Protein AF-A0A958RGX0-F1 (afdb_monomer)

Structure (mmCIF, N/CA/C/O backbone):
data_AF-A0A958RGX0-F1
#
_entry.id   AF-A0A958RGX0-F1
#
loop_
_atom_site.group_PDB
_atom_site.id
_atom_site.type_symbol
_atom_site.label_atom_id
_atom_site.label_alt_id
_atom_site.label_comp_id
_atom_site.label_asym_id
_atom_site.label_entity_id
_atom_site.label_seq_id
_atom_site.pdbx_PDB_ins_code
_atom_site.Cartn_x
_atom_site.Cartn_y
_atom_site.Cartn_z
_atom_site.occupancy
_atom_site.B_iso_or_equiv
_atom_site.auth_seq_id
_atom_site.auth_comp_id
_atom_site.auth_asym_id
_atom_site.auth_atom_id
_atom_site.pdbx_PDB_model_num
ATOM 1 N N . MET A 1 1 ? -26.790 5.151 17.968 1.00 35.41 1 MET A N 1
ATOM 2 C CA . MET A 1 1 ? -25.797 4.073 17.771 1.00 35.41 1 MET A CA 1
ATOM 3 C C . MET A 1 1 ? -24.429 4.724 17.740 1.00 35.41 1 MET A C 1
ATOM 5 O O . MET A 1 1 ? -24.136 5.474 16.820 1.00 35.41 1 MET A O 1
ATOM 9 N N . SER A 1 2 ? -23.686 4.569 18.829 1.00 38.38 2 SER A N 1
ATOM 10 C CA . SER A 1 2 ? -22.448 5.287 19.125 1.00 38.38 2 SER A CA 1
ATOM 11 C C . SER A 1 2 ? -21.355 4.895 18.133 1.00 38.38 2 SER A C 1
ATOM 13 O O . SER A 1 2 ? -20.976 3.726 18.080 1.00 38.38 2 SER A O 1
ATOM 15 N N . GLN A 1 3 ? -20.869 5.848 17.334 1.00 41.91 3 GLN A N 1
ATOM 16 C CA . GLN A 1 3 ? -19.702 5.605 16.490 1.00 41.91 3 GLN A CA 1
ATOM 17 C C . GLN A 1 3 ? -18.508 5.277 17.398 1.00 41.91 3 GLN A C 1
ATOM 19 O O . GLN A 1 3 ? -18.271 6.022 18.355 1.00 41.91 3 GLN A O 1
ATOM 24 N N . PRO A 1 4 ? -17.775 4.174 17.165 1.00 44.09 4 PRO A N 1
ATOM 25 C CA . PRO A 1 4 ? -16.629 3.852 17.992 1.00 44.09 4 PRO A CA 1
ATOM 26 C C . PRO A 1 4 ? -15.566 4.925 17.759 1.00 44.09 4 PRO A C 1
ATOM 28 O O . PRO A 1 4 ? -15.084 5.117 16.644 1.00 44.09 4 PRO A O 1
ATOM 31 N N . PHE A 1 5 ? -15.227 5.646 18.822 1.00 43.75 5 PHE A N 1
ATOM 32 C CA . PHE A 1 5 ? -14.158 6.635 18.854 1.00 43.75 5 PHE A CA 1
ATOM 33 C C . PHE A 1 5 ? -12.816 5.884 18.771 1.00 43.75 5 PHE A C 1
ATOM 35 O O . PHE A 1 5 ? -12.141 5.668 19.778 1.00 43.75 5 PHE A O 1
ATOM 42 N N . PHE A 1 6 ? -12.461 5.373 17.588 1.00 49.06 6 PHE A N 1
ATOM 43 C CA . PHE A 1 6 ? -11.185 4.690 17.390 1.00 49.06 6 PHE A CA 1
ATOM 44 C C . PHE A 1 6 ? -10.049 5.698 17.600 1.00 49.06 6 PHE A C 1
ATOM 46 O O . PHE A 1 6 ? -9.990 6.762 16.983 1.00 49.06 6 PHE A O 1
ATOM 53 N N . SER A 1 7 ? -9.190 5.377 18.565 1.00 52.03 7 SER A N 1
ATOM 54 C CA . SER A 1 7 ? -8.189 6.269 19.140 1.00 52.03 7 SER A CA 1
ATOM 55 C C . SER A 1 7 ? -7.145 6.689 18.100 1.00 52.03 7 SER A C 1
ATOM 57 O O . SER A 1 7 ? -6.682 5.865 17.311 1.00 52.03 7 SER A O 1
ATOM 59 N N . GLN A 1 8 ? -6.691 7.950 18.142 1.00 56.50 8 GLN A N 1
ATOM 60 C CA . GLN A 1 8 ? -5.589 8.470 17.308 1.00 56.50 8 GLN A CA 1
ATOM 61 C C . GLN A 1 8 ? -4.387 7.512 17.247 1.00 56.50 8 GLN A C 1
ATOM 63 O O . GLN A 1 8 ? -3.774 7.356 16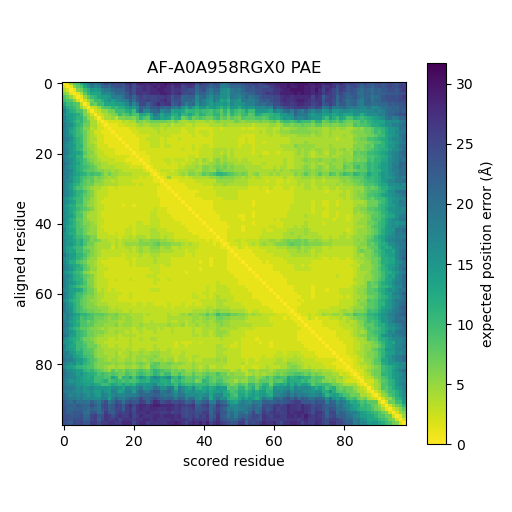.192 1.00 56.50 8 GLN A O 1
ATOM 68 N N . LYS A 1 9 ? -4.091 6.802 18.342 1.00 57.88 9 LYS A N 1
ATOM 69 C CA . LYS A 1 9 ? -2.988 5.831 18.439 1.00 57.88 9 LYS A CA 1
ATOM 70 C C . LYS A 1 9 ? -3.050 4.712 17.395 1.00 57.88 9 LYS A C 1
ATOM 72 O O . LYS A 1 9 ? -2.015 4.278 16.894 1.00 57.88 9 LYS A O 1
ATOM 77 N N . ASP A 1 10 ? -4.244 4.271 17.028 1.00 62.34 10 ASP A N 1
ATOM 78 C CA . ASP A 1 10 ? -4.420 3.163 16.095 1.00 62.34 10 ASP A CA 1
ATOM 79 C C . ASP A 1 10 ? -4.186 3.583 14.641 1.00 62.34 10 ASP A C 1
ATOM 81 O O . ASP A 1 10 ? -3.577 2.833 13.868 1.00 62.34 10 ASP A O 1
ATOM 85 N N . SER A 1 11 ? -4.553 4.825 14.310 1.00 74.56 11 SER A N 1
ATOM 86 C CA . SER A 1 11 ? -4.227 5.455 13.027 1.00 74.56 11 SER A CA 1
ATOM 87 C C . SER A 1 11 ? -2.725 5.727 12.866 1.00 74.56 11 SER A C 1
ATOM 89 O O . SER A 1 11 ? -2.190 5.578 11.767 1.00 74.56 11 SER A O 1
ATOM 91 N N . VAL A 1 12 ? -2.012 6.024 13.961 1.00 81.75 12 VAL A N 1
ATOM 92 C CA . VAL A 1 12 ? -0.548 6.209 13.960 1.00 81.75 12 VAL A CA 1
ATOM 93 C C . VAL A 1 12 ? 0.173 4.911 13.601 1.00 81.75 12 VAL A C 1
ATOM 95 O O . VAL A 1 12 ? 1.099 4.933 12.801 1.00 81.75 12 VAL A O 1
ATOM 98 N N . LEU A 1 13 ? -0.281 3.768 14.122 1.00 84.00 13 LEU A N 1
ATOM 99 C CA . LEU A 1 13 ? 0.285 2.458 13.776 1.00 84.00 13 LEU A CA 1
ATOM 100 C C . LEU A 1 13 ? 0.139 2.122 12.289 1.00 84.00 13 LEU A C 1
ATOM 102 O O . LEU A 1 13 ? 1.046 1.536 11.707 1.00 84.00 13 LEU A O 1
ATOM 106 N N . VAL A 1 14 ? -1.003 2.461 11.684 1.00 87.75 14 VAL A N 1
ATOM 107 C CA . VAL 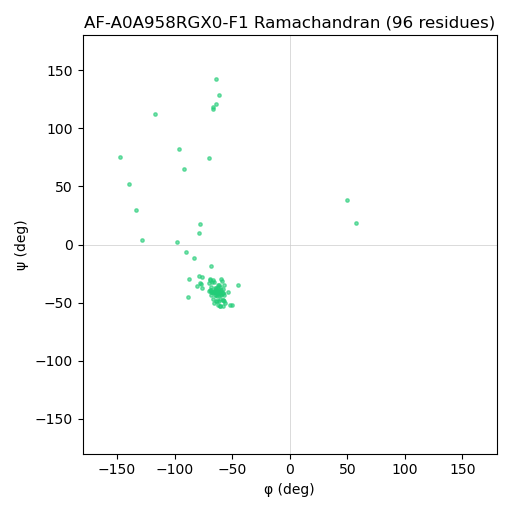A 1 14 ? -1.198 2.287 10.239 1.00 87.75 14 VAL A CA 1
ATOM 108 C C . VAL A 1 14 ? -0.260 3.215 9.478 1.00 87.75 14 VAL A C 1
ATOM 110 O O . VAL A 1 14 ? 0.475 2.736 8.624 1.00 87.75 14 VAL A O 1
ATOM 113 N N . ASN A 1 15 ? -0.227 4.506 9.818 1.00 87.06 15 ASN A N 1
ATOM 114 C CA . ASN A 1 15 ? 0.661 5.466 9.157 1.00 87.06 15 ASN A CA 1
ATOM 115 C C . ASN A 1 15 ? 2.134 5.047 9.265 1.00 87.06 15 ASN A C 1
ATOM 117 O O . ASN A 1 15 ? 2.821 5.042 8.257 1.00 87.06 15 ASN A O 1
ATOM 121 N N . ALA A 1 16 ? 2.585 4.558 10.421 1.00 90.19 16 ALA A N 1
ATOM 122 C CA . ALA A 1 16 ? 3.950 4.064 10.592 1.00 90.19 16 ALA A CA 1
ATOM 123 C C . ALA A 1 16 ? 4.281 2.869 9.676 1.00 90.19 16 ALA A C 1
ATOM 125 O O . ALA A 1 16 ? 5.412 2.736 9.212 1.00 90.19 16 ALA A O 1
ATOM 126 N N . LEU A 1 17 ? 3.309 1.988 9.401 1.00 90.44 17 LEU A N 1
ATOM 127 C CA . LEU A 1 17 ? 3.490 0.902 8.430 1.00 90.44 17 LEU A CA 1
ATOM 128 C C . LEU A 1 17 ? 3.608 1.439 7.000 1.00 90.44 17 LEU A C 1
ATOM 130 O O . LEU A 1 17 ? 4.414 0.913 6.238 1.00 90.44 17 LEU A O 1
ATOM 134 N N . LEU A 1 18 ? 2.826 2.466 6.656 1.00 90.56 18 LEU A N 1
ATOM 135 C CA . LEU A 1 18 ? 2.879 3.126 5.350 1.00 90.56 18 LEU A CA 1
ATOM 136 C C . LEU A 1 18 ? 4.212 3.863 5.160 1.00 90.56 18 LEU A C 1
ATOM 138 O O . LEU A 1 18 ? 4.883 3.651 4.158 1.00 90.56 18 LEU A O 1
ATOM 142 N N . ASP A 1 19 ? 4.640 4.635 6.158 1.00 91.31 19 ASP A N 1
ATOM 143 C CA . ASP A 1 19 ? 5.895 5.393 6.132 1.00 91.31 19 ASP A CA 1
ATOM 144 C C . ASP A 1 19 ? 7.110 4.465 6.017 1.00 91.31 19 ASP A C 1
ATOM 146 O O . ASP A 1 19 ? 8.072 4.770 5.317 1.00 91.31 19 ASP A O 1
ATOM 150 N N . LYS A 1 20 ? 7.058 3.292 6.664 1.00 91.88 20 LYS A N 1
ATOM 151 C CA . LYS A 1 20 ? 8.100 2.267 6.528 1.00 91.88 20 LYS A CA 1
ATOM 152 C C . LYS A 1 20 ? 8.105 1.611 5.144 1.00 91.88 20 LYS A C 1
ATOM 154 O O . LYS A 1 20 ? 9.164 1.194 4.681 1.00 91.88 20 LYS A O 1
ATOM 159 N N . ALA A 1 21 ? 6.943 1.471 4.513 1.00 92.56 21 ALA A N 1
ATOM 160 C CA . ALA A 1 21 ? 6.801 0.837 3.206 1.00 92.56 21 ALA A CA 1
ATOM 161 C C . ALA A 1 21 ? 7.215 1.760 2.051 1.00 92.56 21 ALA A C 1
ATOM 163 O O . ALA A 1 21 ? 7.793 1.275 1.085 1.00 92.56 21 ALA A O 1
ATOM 164 N N . TYR A 1 22 ? 7.002 3.069 2.189 1.00 89.50 22 TYR A N 1
ATOM 165 C CA . TYR A 1 22 ? 7.313 4.079 1.176 1.00 89.50 22 TYR A CA 1
ATOM 166 C C . TYR A 1 22 ? 8.747 4.007 0.602 1.00 89.50 22 TYR A C 1
ATOM 168 O O . TYR A 1 22 ? 8.903 3.886 -0.610 1.00 89.50 22 TYR A O 1
ATOM 176 N N . PRO A 1 23 ? 9.831 3.983 1.407 1.00 91.94 23 PRO A N 1
ATOM 177 C CA . PRO A 1 23 ? 11.187 3.855 0.858 1.00 91.94 23 PRO A CA 1
ATOM 178 C C . PRO A 1 23 ? 11.468 2.477 0.236 1.00 91.94 23 PRO A C 1
ATOM 180 O O . PRO A 1 23 ? 12.418 2.320 -0.531 1.00 91.94 23 PRO A O 1
ATOM 183 N N . LEU A 1 24 ? 10.667 1.463 0.576 1.00 91.06 24 LEU A N 1
ATOM 184 C CA . LEU A 1 24 ? 10.802 0.117 0.030 1.00 91.06 24 LEU A CA 1
ATOM 185 C C . LEU A 1 24 ? 10.111 -0.025 -1.327 1.00 91.06 24 LEU A C 1
ATOM 187 O O . LEU A 1 24 ? 10.369 -1.015 -1.994 1.00 91.06 24 LEU A O 1
ATOM 191 N N . GLU A 1 25 ? 9.286 0.926 -1.773 1.00 90.00 25 GLU A N 1
ATOM 192 C CA . GLU A 1 25 ? 8.621 0.850 -3.084 1.00 90.00 25 GLU A CA 1
ATOM 193 C C . GLU A 1 25 ? 9.632 0.715 -4.226 1.00 90.00 25 GLU A C 1
ATOM 195 O O . GLU A 1 25 ? 9.484 -0.142 -5.094 1.00 90.00 25 GLU A O 1
ATOM 200 N N . THR A 1 26 ? 10.711 1.496 -4.163 1.00 85.62 26 THR A N 1
ATOM 201 C CA . THR A 1 26 ? 11.784 1.504 -5.166 1.00 85.62 26 THR A CA 1
ATOM 202 C C . THR A 1 26 ? 12.867 0.463 -4.896 1.00 85.62 26 THR A C 1
ATOM 204 O O . THR A 1 26 ? 13.486 -0.034 -5.832 1.00 85.62 26 THR A O 1
ATOM 207 N N . SER A 1 27 ? 13.107 0.123 -3.625 1.00 91.94 27 SER A N 1
ATOM 208 C CA . SER A 1 27 ? 14.178 -0.807 -3.238 1.00 91.94 27 SER A CA 1
ATOM 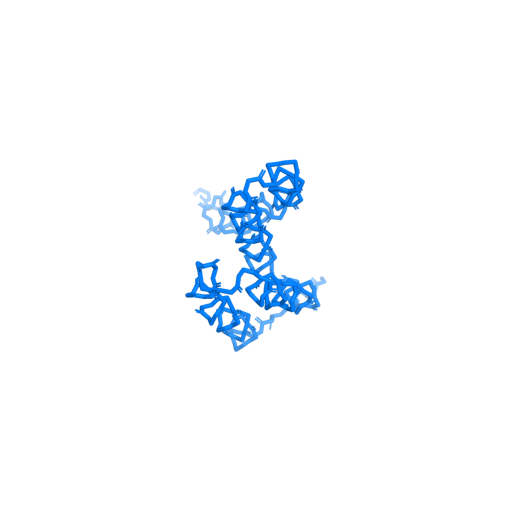209 C C . SER A 1 27 ? 13.725 -2.269 -3.248 1.00 91.94 27 SER A C 1
ATOM 211 O O . SER A 1 27 ? 14.444 -3.137 -3.725 1.00 91.94 27 SER A O 1
ATOM 213 N N . ASN A 1 28 ? 12.542 -2.548 -2.695 1.00 92.88 28 ASN A N 1
ATOM 214 C CA . ASN A 1 28 ? 11.962 -3.880 -2.511 1.00 92.88 28 ASN A CA 1
ATOM 215 C C . ASN A 1 28 ? 10.425 -3.826 -2.630 1.00 92.88 28 ASN A C 1
ATOM 217 O O . ASN A 1 28 ? 9.709 -3.941 -1.624 1.00 92.88 28 ASN A O 1
ATOM 221 N N . PRO A 1 29 ? 9.889 -3.705 -3.857 1.00 90.00 29 PRO A N 1
ATOM 222 C CA . PRO A 1 29 ? 8.456 -3.513 -4.090 1.00 90.00 29 PRO A CA 1
ATOM 223 C C . PRO A 1 29 ? 7.594 -4.652 -3.524 1.00 90.00 29 PRO A C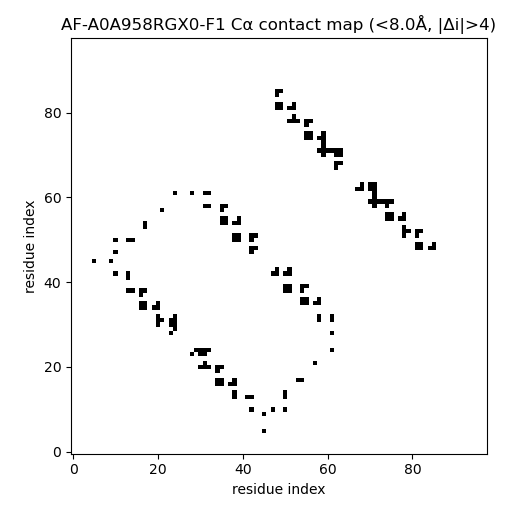 1
ATOM 225 O O . PRO A 1 29 ? 6.483 -4.427 -3.046 1.00 90.00 29 PRO A O 1
ATOM 228 N N . GLN A 1 30 ? 8.114 -5.884 -3.492 1.00 91.94 30 GLN A N 1
ATOM 229 C CA . GLN A 1 30 ? 7.420 -7.027 -2.886 1.00 91.94 30 GLN A CA 1
ATOM 230 C C . GLN A 1 30 ? 7.210 -6.851 -1.374 1.00 91.94 30 GLN A C 1
ATOM 232 O O . GLN A 1 30 ? 6.153 -7.202 -0.842 1.00 91.94 30 GLN A O 1
ATOM 237 N N . GLU A 1 31 ? 8.200 -6.299 -0.671 1.00 92.69 31 GLU A N 1
ATOM 238 C CA . GLU A 1 31 ? 8.097 -6.067 0.767 1.00 92.69 31 GLU A CA 1
ATOM 239 C C . GLU A 1 31 ? 7.209 -4.858 1.075 1.00 92.69 31 GLU A C 1
ATOM 241 O O . GLU A 1 31 ? 6.384 -4.934 1.993 1.00 92.69 31 GLU A O 1
ATOM 246 N N . ALA A 1 32 ? 7.284 -3.803 0.254 1.00 93.38 32 ALA A N 1
ATOM 247 C CA . ALA A 1 32 ? 6.366 -2.667 0.315 1.00 93.38 32 ALA A CA 1
ATOM 248 C C . ALA A 1 32 ? 4.902 -3.124 0.187 1.00 93.38 32 ALA A C 1
ATOM 250 O O . ALA A 1 32 ? 4.088 -2.845 1.068 1.00 93.38 32 ALA A O 1
ATOM 251 N N . LEU A 1 33 ? 4.580 -3.943 -0.824 1.00 93.00 33 LEU A N 1
ATOM 252 C CA . LEU A 1 33 ? 3.243 -4.527 -0.999 1.00 93.00 33 LEU A CA 1
ATOM 253 C C . LEU A 1 33 ? 2.795 -5.348 0.218 1.00 93.00 33 LEU A C 1
ATOM 255 O O . LEU A 1 33 ? 1.630 -5.292 0.623 1.00 93.00 33 LEU A O 1
ATOM 259 N N . ARG A 1 34 ? 3.712 -6.092 0.847 1.00 94.19 34 ARG A N 1
ATOM 260 C CA . ARG A 1 34 ? 3.403 -6.876 2.051 1.00 94.19 34 ARG A CA 1
ATOM 261 C C . ARG A 1 34 ? 3.046 -5.979 3.238 1.00 94.19 34 ARG A C 1
ATOM 263 O O . ARG A 1 34 ? 2.112 -6.288 3.983 1.00 94.19 34 ARG A O 1
ATOM 270 N N . LEU A 1 35 ? 3.768 -4.873 3.411 1.00 93.94 35 LEU A N 1
ATOM 271 C CA . LEU A 1 35 ? 3.490 -3.876 4.443 1.00 93.94 35 LEU A CA 1
ATOM 272 C C . LEU A 1 35 ? 2.180 -3.130 4.169 1.00 93.94 35 LEU A C 1
ATOM 274 O O . LEU A 1 35 ? 1.367 -3.009 5.087 1.00 93.94 35 LEU A O 1
ATOM 278 N N . TYR A 1 36 ? 1.919 -2.726 2.923 1.00 94.00 36 TYR A N 1
ATOM 279 C CA . TYR A 1 36 ? 0.657 -2.095 2.529 1.00 94.00 36 TYR A CA 1
ATOM 280 C C . TYR A 1 36 ? -0.544 -3.004 2.746 1.00 94.00 36 TYR A C 1
ATOM 282 O O . TYR A 1 36 ? -1.553 -2.570 3.300 1.00 94.00 36 TYR A O 1
ATOM 290 N N . LYS A 1 37 ? -0.430 -4.296 2.428 1.00 93.06 37 LYS A N 1
ATOM 291 C CA . LYS A 1 37 ? -1.480 -5.272 2.740 1.00 93.06 37 LYS A CA 1
ATOM 292 C C . LYS A 1 37 ? -1.752 -5.359 4.246 1.00 93.06 37 LYS A C 1
ATOM 294 O O . LYS A 1 37 ? -2.908 -5.369 4.666 1.00 93.06 37 LYS A O 1
ATOM 299 N N . LYS A 1 38 ? -0.702 -5.368 5.072 1.00 92.88 38 LYS A N 1
ATOM 300 C CA . LYS A 1 38 ? -0.836 -5.389 6.538 1.00 92.88 38 LYS A CA 1
ATOM 301 C C . LYS A 1 38 ? -1.484 -4.106 7.071 1.00 92.88 38 LYS A C 1
ATOM 303 O O . LYS A 1 38 ? -2.330 -4.171 7.964 1.00 92.88 38 LYS A O 1
ATOM 308 N N . ALA A 1 39 ? -1.113 -2.953 6.514 1.00 91.81 39 ALA A N 1
ATOM 309 C CA . ALA A 1 39 ? -1.719 -1.663 6.828 1.00 91.81 39 ALA A CA 1
ATOM 310 C C . ALA A 1 39 ? -3.207 -1.634 6.436 1.00 91.81 39 ALA A C 1
ATOM 312 O O . ALA A 1 39 ? -4.037 -1.209 7.241 1.00 91.81 39 ALA A O 1
ATOM 313 N N . TYR A 1 40 ? -3.563 -2.181 5.270 1.00 91.81 40 TYR A N 1
ATOM 314 C CA . TYR A 1 40 ? -4.943 -2.328 4.803 1.00 91.81 40 TYR A CA 1
ATOM 315 C C . TYR A 1 40 ? -5.783 -3.198 5.748 1.00 91.81 40 TYR A C 1
ATOM 317 O O . TYR A 1 40 ? -6.823 -2.752 6.223 1.00 91.81 40 TYR A O 1
ATOM 325 N N . GLU A 1 41 ? -5.328 -4.408 6.087 1.00 91.19 41 GLU A N 1
ATOM 326 C CA . GLU A 1 41 ? -6.061 -5.320 6.981 1.00 91.19 41 GLU A CA 1
ATOM 327 C C . GLU A 1 41 ? -6.301 -4.705 8.364 1.00 91.19 41 GLU A C 1
ATOM 329 O O . GLU A 1 41 ? -7.380 -4.849 8.946 1.00 91.19 41 GLU A O 1
ATOM 334 N N . LYS A 1 42 ? -5.302 -3.986 8.886 1.00 90.00 42 LYS A N 1
ATOM 335 C CA . LYS A 1 42 ? -5.421 -3.274 10.159 1.00 90.00 42 LYS A CA 1
ATOM 336 C C . LYS A 1 42 ? -6.402 -2.107 10.044 1.00 90.00 42 LYS A C 1
ATOM 338 O O . LYS A 1 42 ? -7.236 -1.935 10.927 1.00 90.00 42 LYS A O 1
ATOM 343 N N . SER A 1 43 ? -6.359 -1.372 8.935 1.00 88.38 43 SER A N 1
ATOM 344 C CA . SER A 1 43 ? -7.275 -0.260 8.671 1.00 88.38 43 SER A CA 1
ATOM 345 C C . SER A 1 43 ? -8.727 -0.723 8.530 1.00 88.38 43 SER A C 1
ATOM 347 O O . SER A 1 43 ? -9.609 -0.082 9.086 1.00 88.38 43 SER A O 1
ATOM 349 N N . ILE A 1 44 ? -8.981 -1.869 7.883 1.00 87.12 44 ILE A N 1
ATOM 350 C CA . ILE A 1 44 ? -10.318 -2.483 7.785 1.00 87.12 44 ILE A CA 1
ATOM 351 C C . ILE A 1 44 ? -10.855 -2.849 9.169 1.00 87.12 44 ILE A C 1
ATOM 353 O O . ILE A 1 44 ? -11.976 -2.481 9.512 1.00 87.12 44 ILE A O 1
ATOM 357 N N . LYS A 1 45 ? -10.045 -3.523 9.997 1.00 86.94 45 LYS A N 1
ATOM 358 C CA . LYS A 1 45 ? -10.437 -3.888 11.371 1.00 86.94 45 LYS A CA 1
ATOM 359 C C . LYS A 1 45 ? -10.777 -2.671 12.232 1.00 86.94 45 LYS A C 1
ATOM 361 O O . LYS A 1 45 ? -11.577 -2.779 13.152 1.00 86.94 45 LYS A O 1
ATOM 366 N N . MET A 1 46 ? -10.153 -1.536 11.934 1.00 81.88 46 MET A N 1
ATOM 367 C CA . MET A 1 46 ? -10.284 -0.284 12.678 1.00 81.88 46 MET A CA 1
ATOM 368 C C . MET A 1 46 ? -11.274 0.695 12.041 1.00 81.88 46 MET A C 1
ATOM 370 O O . MET A 1 46 ? -11.410 1.806 12.541 1.00 81.88 46 MET A O 1
ATOM 374 N N . GLN A 1 47 ? -11.930 0.317 10.933 1.00 80.94 47 GLN A N 1
ATOM 375 C CA . GLN A 1 47 ? -12.805 1.201 10.148 1.00 80.94 47 GLN A CA 1
ATOM 376 C C . GLN A 1 47 ? -12.129 2.547 9.809 1.00 80.94 47 GLN A C 1
ATOM 378 O O . GLN A 1 47 ? -12.729 3.623 9.859 1.00 80.94 47 GLN A O 1
ATOM 383 N N . PHE A 1 48 ? -10.829 2.485 9.505 1.00 83.69 48 PHE A N 1
ATOM 384 C CA . PHE A 1 48 ? -10.001 3.641 9.193 1.00 83.69 48 PHE A CA 1
ATOM 385 C C . PHE A 1 48 ? -9.899 3.838 7.679 1.00 83.69 48 PHE A C 1
ATOM 387 O O . PHE A 1 48 ? -8.917 3.445 7.048 1.00 83.69 48 PHE A O 1
ATOM 394 N N . ASP A 1 49 ? -10.913 4.480 7.103 1.00 82.19 49 ASP A N 1
ATOM 395 C CA . ASP A 1 49 ? -11.050 4.682 5.653 1.00 82.19 49 ASP A CA 1
ATOM 396 C C . ASP A 1 49 ? -9.811 5.323 5.022 1.00 82.19 49 ASP A C 1
ATOM 398 O O . ASP A 1 49 ? -9.345 4.883 3.977 1.00 82.19 49 ASP A O 1
ATOM 402 N N . ILE A 1 50 ? -9.203 6.310 5.688 1.00 83.06 50 ILE A N 1
ATOM 403 C CA . ILE A 1 50 ? -7.999 6.984 5.176 1.00 83.06 50 ILE A CA 1
ATOM 404 C C . ILE A 1 50 ? -6.832 5.994 5.044 1.00 83.06 50 ILE A C 1
ATOM 406 O O . ILE A 1 50 ? -6.103 6.028 4.054 1.00 83.06 50 ILE A O 1
ATOM 410 N N . GLY A 1 51 ? -6.653 5.100 6.018 1.00 87.56 51 GLY A N 1
ATOM 411 C CA . GLY A 1 51 ? -5.615 4.069 5.972 1.00 87.56 51 GLY A CA 1
ATOM 412 C C . GLY A 1 51 ? -5.881 3.023 4.896 1.00 87.56 51 GLY A C 1
ATOM 413 O O . GLY A 1 51 ? -4.944 2.592 4.224 1.00 87.56 51 GLY A O 1
ATOM 414 N N . ILE A 1 52 ? -7.153 2.672 4.683 1.00 89.00 52 ILE A N 1
ATOM 415 C CA . ILE A 1 52 ? -7.584 1.784 3.598 1.00 89.00 52 ILE A CA 1
ATOM 416 C C . ILE A 1 52 ? -7.215 2.394 2.243 1.00 89.00 52 ILE A C 1
ATOM 418 O O . ILE A 1 52 ? -6.530 1.746 1.450 1.00 89.00 52 ILE A O 1
ATOM 422 N N . VAL A 1 53 ? -7.617 3.647 2.007 1.00 89.06 53 VAL A N 1
ATOM 423 C CA . VAL A 1 53 ? -7.356 4.376 0.758 1.00 89.06 53 VAL A CA 1
ATOM 424 C C . VAL A 1 53 ? -5.864 4.455 0.489 1.00 89.06 53 VAL A C 1
ATOM 426 O O . VAL A 1 53 ? -5.426 4.027 -0.574 1.00 89.06 53 VAL A O 1
ATOM 429 N N . LYS A 1 54 ? -5.075 4.932 1.459 1.00 89.94 54 LYS A N 1
ATOM 430 C CA . LYS A 1 54 ? -3.621 5.056 1.302 1.00 89.94 54 LYS A CA 1
ATOM 431 C C . LYS A 1 54 ? -2.964 3.714 0.987 1.00 89.94 54 LYS A C 1
ATOM 433 O O . LYS A 1 54 ? -2.192 3.625 0.043 1.00 89.94 54 LYS A O 1
ATOM 438 N N . SER A 1 55 ? -3.302 2.658 1.728 1.00 92.56 55 SER A N 1
ATOM 439 C CA . SER A 1 55 ? -2.717 1.325 1.516 1.00 92.56 55 SER A CA 1
ATOM 440 C C . SER A 1 55 ? -2.990 0.791 0.105 1.00 92.56 55 SER A C 1
ATOM 442 O O . SER A 1 55 ? -2.097 0.242 -0.539 1.00 92.56 55 SER A O 1
ATOM 444 N N . LEU A 1 56 ? -4.223 0.957 -0.387 1.00 92.94 56 LEU A N 1
ATOM 445 C CA . LEU A 1 56 ? -4.608 0.545 -1.738 1.00 92.94 56 LEU A CA 1
ATOM 446 C C . LEU A 1 56 ? -3.953 1.425 -2.807 1.00 92.94 56 LEU A C 1
ATOM 448 O O . LEU A 1 56 ? -3.495 0.907 -3.820 1.00 92.94 56 LEU A O 1
ATOM 452 N N . GLN A 1 57 ? -3.875 2.734 -2.570 1.00 92.06 57 GLN A N 1
ATOM 453 C CA . GLN A 1 57 ? -3.263 3.685 -3.491 1.00 92.06 57 GLN A CA 1
ATOM 454 C C . GLN A 1 57 ? -1.767 3.409 -3.657 1.00 92.06 57 GLN A C 1
ATOM 456 O O . GLN A 1 57 ? -1.313 3.256 -4.784 1.00 92.06 57 GLN A O 1
ATOM 461 N N . TYR A 1 58 ? -1.024 3.244 -2.560 1.00 92.56 58 TYR A N 1
ATOM 462 C CA . TYR A 1 58 ? 0.396 2.901 -2.625 1.00 92.56 58 TYR A CA 1
ATOM 463 C C . TYR A 1 58 ? 0.641 1.522 -3.244 1.00 92.56 58 TYR A C 1
ATOM 465 O O . TYR A 1 58 ? 1.543 1.361 -4.057 1.00 92.56 58 TYR A O 1
ATOM 473 N N . SER A 1 59 ? -0.221 0.534 -2.970 1.00 93.75 59 SER A N 1
ATOM 474 C CA . SER A 1 59 ? -0.147 -0.754 -3.679 1.00 93.75 59 SER A CA 1
ATOM 475 C C . SER A 1 59 ? -0.317 -0.574 -5.193 1.00 93.75 59 SER A C 1
ATOM 477 O O . SER A 1 59 ? 0.402 -1.193 -5.974 1.00 93.75 59 SER A O 1
ATOM 479 N N . GLY A 1 60 ? -1.239 0.297 -5.613 1.00 93.19 60 GLY A N 1
ATOM 480 C CA . GLY A 1 60 ? -1.426 0.658 -7.015 1.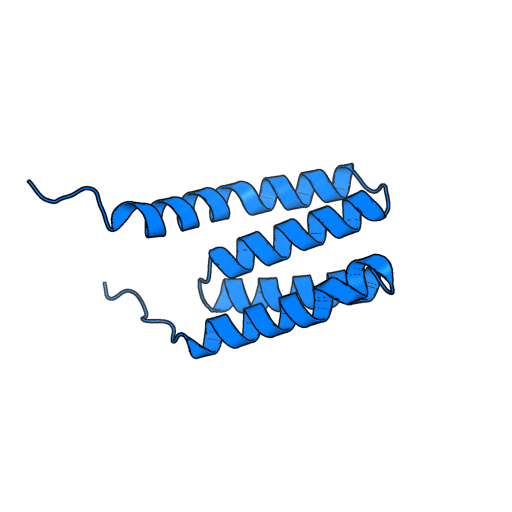00 93.19 60 GLY A CA 1
ATOM 481 C C . GLY A 1 60 ? -0.201 1.341 -7.629 1.00 93.19 60 GLY A C 1
ATOM 482 O O . GLY A 1 60 ? 0.163 1.007 -8.754 1.00 93.19 60 GLY A O 1
ATOM 483 N N . ILE A 1 61 ? 0.464 2.228 -6.883 1.00 91.69 61 ILE A N 1
ATOM 484 C CA . ILE A 1 61 ? 1.703 2.896 -7.310 1.00 91.69 61 ILE A CA 1
ATOM 485 C C . ILE A 1 61 ? 2.802 1.859 -7.530 1.00 91.69 61 ILE A C 1
ATOM 487 O O . ILE A 1 61 ? 3.327 1.769 -8.63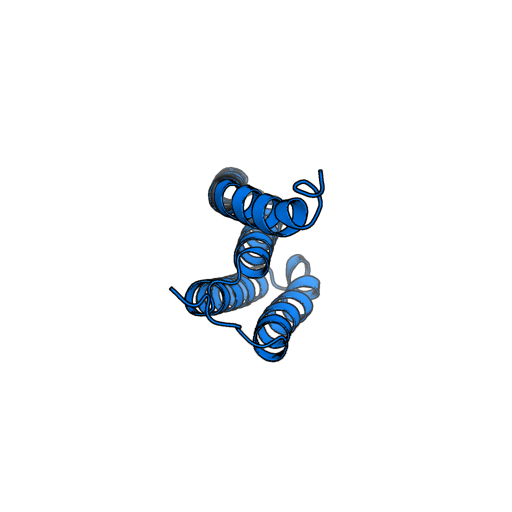3 1.00 91.69 61 ILE A O 1
ATOM 491 N N . VAL A 1 62 ? 3.053 0.983 -6.554 1.00 93.44 62 VAL A N 1
ATOM 492 C CA . VAL A 1 62 ? 4.066 -0.076 -6.687 1.00 93.44 62 VAL A CA 1
ATOM 493 C C . VAL A 1 62 ? 3.782 -0.988 -7.882 1.00 93.44 62 VAL A C 1
ATOM 495 O O . VAL A 1 62 ? 4.690 -1.355 -8.623 1.00 93.44 62 VAL A O 1
ATOM 498 N N . HIS A 1 63 ? 2.521 -1.360 -8.115 1.00 92.88 63 HIS A N 1
ATOM 499 C CA . HIS A 1 63 ? 2.170 -2.139 -9.301 1.00 92.88 63 HIS A CA 1
ATOM 500 C C . HIS A 1 63 ? 2.394 -1.362 -10.602 1.00 92.88 63 HIS A C 1
ATOM 502 O O . HIS A 1 63 ? 2.849 -1.958 -11.575 1.00 92.88 63 HIS A O 1
ATOM 508 N N . SER A 1 64 ? 2.118 -0.058 -10.618 1.00 92.31 64 SER A N 1
ATOM 509 C CA . SER A 1 64 ? 2.400 0.816 -11.758 1.00 92.31 64 SER A CA 1
ATOM 510 C C . SER A 1 64 ? 3.902 0.908 -12.042 1.00 92.31 64 SER A C 1
ATOM 512 O O . SER A 1 64 ? 4.302 0.815 -13.200 1.00 92.31 64 SER A O 1
ATOM 514 N N . ASP A 1 65 ? 4.727 1.015 -11.000 1.00 90.31 65 ASP A N 1
ATOM 515 C CA . ASP A 1 65 ? 6.192 1.058 -11.107 1.00 90.31 65 ASP A CA 1
ATOM 516 C C . ASP A 1 65 ? 6.763 -0.269 -11.622 1.00 90.31 65 ASP A C 1
ATOM 518 O O . ASP A 1 65 ? 7.730 -0.296 -12.379 1.00 90.31 65 ASP A O 1
ATOM 522 N N . LEU A 1 66 ? 6.108 -1.384 -11.288 1.00 91.06 66 LEU A N 1
ATOM 523 C CA . LEU A 1 66 ? 6.400 -2.710 -11.833 1.00 91.06 66 LEU A CA 1
ATOM 524 C C . LEU A 1 66 ? 5.830 -2.941 -13.249 1.00 91.06 66 LEU A C 1
ATOM 526 O O . LEU A 1 66 ? 5.808 -4.084 -13.703 1.00 91.06 66 LEU A O 1
ATOM 530 N N . ALA A 1 67 ? 5.324 -1.901 -13.922 1.00 92.62 67 ALA A N 1
ATOM 531 C CA . ALA A 1 67 ? 4.635 -1.971 -15.217 1.00 92.62 67 ALA A CA 1
ATOM 532 C C . ALA A 1 67 ? 3.391 -2.892 -15.244 1.00 92.62 67 ALA A C 1
ATOM 534 O O . ALA A 1 67 ? 2.890 -3.261 -16.305 1.00 92.62 67 ALA A O 1
ATOM 535 N N . ASN A 1 68 ? 2.839 -3.228 -14.074 1.00 93.06 68 ASN A N 1
ATOM 536 C CA . ASN A 1 68 ? 1.626 -4.029 -13.909 1.00 93.06 68 ASN A CA 1
ATOM 537 C C . ASN A 1 68 ? 0.389 -3.124 -13.831 1.00 93.06 68 ASN A C 1
ATOM 539 O O . ASN A 1 68 ? -0.286 -3.040 -12.798 1.00 93.06 68 ASN A O 1
ATOM 543 N N . TYR A 1 69 ? 0.094 -2.431 -14.929 1.00 90.25 69 TYR A N 1
ATOM 544 C CA . TYR A 1 69 ? -0.964 -1.419 -14.975 1.00 90.25 69 TYR A CA 1
ATOM 545 C C . TYR A 1 69 ? -2.364 -1.982 -14.696 1.00 90.25 69 TYR A C 1
ATOM 547 O O . TYR A 1 69 ? -3.152 -1.324 -14.019 1.00 90.25 69 TYR A O 1
ATOM 555 N N . ASP A 1 70 ? -2.665 -3.212 -15.125 1.00 92.88 70 ASP A N 1
ATOM 556 C CA . ASP A 1 70 ? -3.951 -3.865 -14.836 1.00 92.88 70 ASP A CA 1
ATOM 557 C C . ASP A 1 70 ? -4.181 -4.029 -13.329 1.00 92.88 70 ASP A C 1
ATOM 559 O O . ASP A 1 70 ? -5.234 -3.662 -12.795 1.00 92.88 70 ASP A O 1
ATOM 563 N N . SER A 1 71 ? -3.156 -4.513 -12.623 1.00 90.81 71 SER A N 1
ATOM 564 C CA . SER A 1 71 ? -3.171 -4.637 -11.166 1.00 90.81 71 SER A CA 1
ATOM 565 C C . SER A 1 71 ? -3.280 -3.265 -10.507 1.00 90.81 71 SER A C 1
ATOM 567 O O . SER A 1 71 ? -4.098 -3.084 -9.606 1.00 90.81 71 SER A O 1
ATOM 569 N N . ALA A 1 72 ? -2.524 -2.272 -10.981 1.00 91.94 72 ALA A N 1
ATOM 570 C CA . ALA A 1 72 ? -2.589 -0.911 -10.454 1.00 91.94 72 ALA A CA 1
ATOM 571 C C . ALA A 1 72 ? -4.009 -0.327 -10.547 1.00 91.94 72 ALA A C 1
ATOM 573 O O . ALA A 1 72 ? -4.565 0.138 -9.549 1.00 91.94 72 ALA A O 1
ATOM 574 N N . ILE A 1 73 ? -4.641 -0.435 -11.720 1.00 91.81 73 ILE A N 1
ATOM 575 C CA . ILE A 1 73 ? -6.018 0.012 -11.960 1.00 91.81 73 ILE A CA 1
ATOM 576 C C . ILE A 1 73 ? -6.999 -0.726 -11.047 1.00 91.81 73 ILE A C 1
ATOM 578 O O . ILE A 1 73 ? -7.909 -0.100 -10.500 1.00 91.81 73 ILE A O 1
ATOM 582 N N . TYR A 1 74 ? -6.822 -2.034 -10.849 1.00 92.88 74 TYR A N 1
ATOM 583 C CA . TYR A 1 74 ? -7.646 -2.809 -9.924 1.00 92.88 74 TYR A CA 1
ATOM 584 C C . TYR A 1 74 ? -7.574 -2.248 -8.494 1.00 92.88 74 TYR A C 1
ATOM 586 O O . TYR A 1 74 ? -8.614 -2.009 -7.871 1.00 92.88 74 TYR A O 1
ATOM 594 N N . TYR A 1 75 ? -6.370 -1.966 -7.987 1.00 91.94 75 TYR A N 1
ATOM 595 C CA . TYR A 1 75 ? -6.190 -1.398 -6.648 1.00 91.94 75 TYR A CA 1
ATOM 596 C C . TYR A 1 75 ? -6.744 0.026 -6.529 1.00 91.94 75 TYR A C 1
ATOM 598 O O . TYR A 1 75 ? -7.425 0.328 -5.547 1.00 91.94 75 TYR A O 1
ATOM 606 N N . TYR A 1 76 ? -6.550 0.879 -7.538 1.00 88.56 76 TYR A N 1
ATOM 607 C CA . TYR A 1 76 ? -7.118 2.230 -7.545 1.00 88.56 76 TYR A CA 1
ATOM 608 C C . TYR A 1 76 ? -8.647 2.225 -7.572 1.00 88.56 76 TYR A C 1
ATOM 610 O O . TYR A 1 76 ? -9.281 2.939 -6.793 1.00 88.56 76 TYR A O 1
ATOM 618 N N . LYS A 1 77 ? -9.260 1.370 -8.399 1.00 90.25 77 LYS A N 1
ATOM 619 C CA . LYS A 1 77 ? -10.722 1.200 -8.427 1.00 90.25 77 LYS A CA 1
ATOM 620 C C . LYS A 1 77 ? -11.257 0.722 -7.082 1.00 90.25 77 LYS A C 1
ATOM 622 O O . LYS A 1 77 ? -12.312 1.174 -6.647 1.00 90.25 77 LYS A O 1
ATOM 627 N N . LYS A 1 78 ? -10.510 -0.146 -6.397 1.00 89.38 78 LYS A N 1
ATOM 628 C CA . LYS A 1 78 ? -10.858 -0.614 -5.054 1.00 89.38 78 LYS A CA 1
ATOM 629 C C . LYS A 1 78 ? -10.732 0.482 -3.991 1.00 89.38 78 LYS A C 1
ATOM 631 O O . LYS A 1 78 ? -11.482 0.454 -3.023 1.00 89.3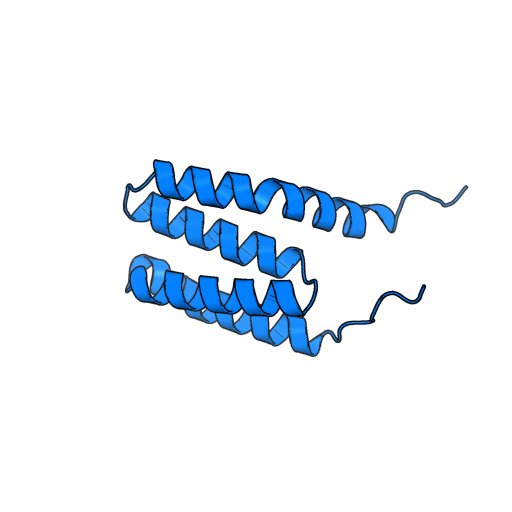8 78 LYS A O 1
ATOM 636 N N . ALA A 1 79 ? -9.818 1.440 -4.160 1.00 87.31 79 ALA A N 1
ATOM 637 C CA . ALA A 1 79 ? -9.632 2.568 -3.241 1.00 87.31 79 ALA A CA 1
ATOM 638 C C . ALA A 1 79 ? -10.714 3.654 -3.382 1.00 87.31 79 ALA A C 1
ATOM 640 O O . ALA A 1 79 ? -11.018 4.348 -2.413 1.00 87.31 79 ALA A O 1
ATOM 641 N N . LEU A 1 80 ? -11.299 3.788 -4.576 1.00 84.38 80 LEU A N 1
ATOM 642 C CA . LEU A 1 80 ? -12.276 4.821 -4.926 1.00 84.38 80 LEU A CA 1
ATOM 643 C C . LEU A 1 80 ? -13.468 4.946 -3.949 1.00 84.38 80 LEU A C 1
ATOM 645 O O . LEU A 1 80 ? -13.695 6.056 -3.465 1.00 84.38 80 LEU A O 1
ATOM 649 N N . PRO A 1 81 ? -14.210 3.870 -3.600 1.00 84.81 81 PRO A N 1
ATOM 650 C CA . PRO A 1 81 ? -15.362 3.985 -2.699 1.00 84.81 81 PRO A CA 1
ATOM 651 C C . PRO A 1 81 ? -14.966 4.487 -1.304 1.00 84.81 81 PRO A C 1
ATOM 653 O O . PRO A 1 81 ? -15.618 5.373 -0.759 1.00 84.81 81 PRO A O 1
ATOM 656 N N . TYR A 1 82 ? -13.841 4.007 -0.769 1.00 82.06 82 TYR A N 1
ATOM 657 C CA . TYR A 1 82 ? -13.330 4.443 0.533 1.00 82.06 82 TYR A CA 1
ATOM 658 C C . TYR A 1 82 ? -12.828 5.891 0.510 1.00 82.06 82 TYR A C 1
ATOM 660 O O . TYR A 1 82 ? -12.882 6.585 1.522 1.00 82.06 82 TYR A O 1
ATOM 668 N N . SER A 1 83 ? -12.337 6.368 -0.639 1.00 76.56 83 SER A N 1
ATOM 669 C CA . SER A 1 83 ? -11.915 7.762 -0.803 1.00 76.56 83 SER A CA 1
ATOM 670 C C . SER A 1 83 ? -13.111 8.704 -0.741 1.00 76.56 83 SER A C 1
ATOM 672 O O . SER A 1 83 ? -13.034 9.735 -0.073 1.00 76.56 83 SER A O 1
ATOM 674 N N . ILE A 1 84 ? -14.227 8.319 -1.365 1.00 73.38 84 ILE A N 1
ATOM 675 C CA . ILE A 1 84 ? -15.485 9.066 -1.305 1.00 73.38 84 ILE A CA 1
ATOM 676 C C . ILE A 1 84 ? -15.996 9.108 0.136 1.00 73.38 84 ILE A C 1
ATOM 678 O O . ILE A 1 84 ? -16.272 10.196 0.631 1.00 73.38 84 ILE A O 1
ATOM 682 N N . GLU A 1 85 ? -16.045 7.973 0.840 1.00 68.06 85 GLU A N 1
ATOM 683 C CA . GLU A 1 85 ? -16.476 7.922 2.246 1.00 68.06 85 GLU A CA 1
ATOM 684 C C . GLU A 1 85 ? -15.575 8.754 3.172 1.00 68.06 85 GLU A C 1
ATOM 686 O O . GLU A 1 85 ? -16.073 9.531 3.991 1.00 68.06 85 GLU A O 1
ATOM 691 N N . ALA A 1 86 ? -14.252 8.671 3.002 1.00 63.06 86 ALA A N 1
ATOM 692 C CA . ALA A 1 86 ? -13.295 9.458 3.775 1.00 63.06 86 ALA A CA 1
ATOM 693 C C . ALA A 1 86 ? -13.440 10.970 3.527 1.00 63.06 86 ALA A C 1
ATOM 695 O O . ALA A 1 86 ? -13.369 11.758 4.475 1.00 63.06 86 ALA A O 1
ATOM 696 N N . ASN A 1 87 ? -13.658 11.386 2.272 1.00 61.94 87 ASN A N 1
ATOM 697 C CA . ASN A 1 87 ? -13.908 12.789 1.930 1.00 61.94 87 ASN A CA 1
ATOM 698 C C . ASN A 1 87 ? -15.267 13.259 2.448 1.00 61.94 87 ASN A C 1
ATOM 700 O O . ASN A 1 87 ? -15.359 14.368 2.963 1.00 61.94 87 ASN A O 1
ATOM 704 N N . TYR A 1 88 ? -16.301 12.417 2.385 1.00 57.16 88 TYR A N 1
ATOM 705 C CA . TYR A 1 88 ? -17.621 12.751 2.911 1.00 57.16 88 TYR A CA 1
ATOM 706 C C . TYR A 1 88 ? -17.577 12.928 4.429 1.00 57.16 88 TYR A C 1
ATOM 708 O O . TYR A 1 88 ? -18.102 13.918 4.927 1.00 57.16 88 TYR A O 1
ATOM 716 N N . ARG A 1 89 ? -16.881 12.053 5.174 1.00 56.03 89 ARG A N 1
ATOM 717 C CA . ARG A 1 89 ? -16.696 12.196 6.633 1.00 56.03 89 ARG A CA 1
ATOM 718 C C . ARG A 1 89 ? -15.848 13.410 7.026 1.00 56.03 89 ARG A C 1
ATOM 720 O O . ARG A 1 89 ? -16.074 13.976 8.089 1.00 56.03 89 ARG A O 1
ATOM 727 N N . ARG A 1 90 ? -14.887 13.832 6.193 1.00 53.97 90 ARG A N 1
ATOM 728 C CA . AR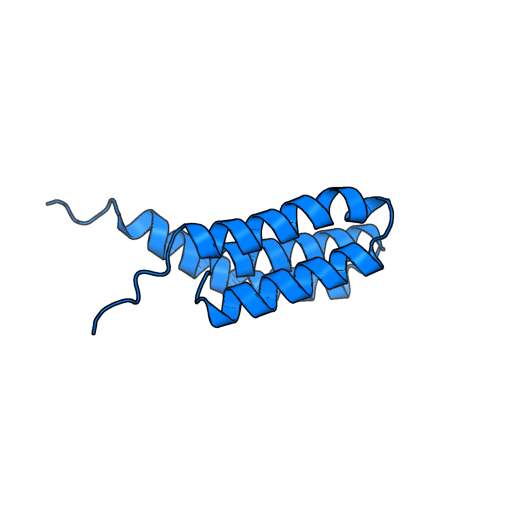G A 1 90 ? -14.101 15.061 6.428 1.00 53.97 90 ARG A CA 1
ATOM 729 C C . ARG A 1 90 ? -14.838 16.339 6.017 1.00 53.97 90 ARG A C 1
ATOM 731 O O . ARG A 1 90 ? -14.689 17.353 6.689 1.00 53.97 90 ARG A O 1
ATOM 738 N N . GLY A 1 91 ? -15.628 16.295 4.945 1.00 51.62 91 GLY A N 1
ATOM 739 C CA . GLY A 1 91 ? -16.401 17.427 4.424 1.00 51.62 91 G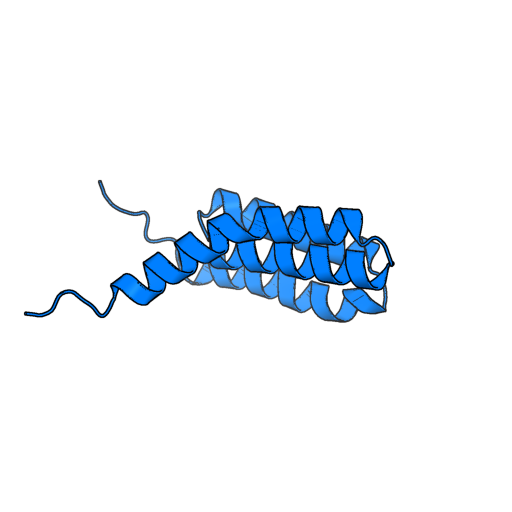LY A CA 1
ATOM 740 C C . GLY A 1 91 ? -17.695 17.701 5.194 1.00 51.62 91 GLY A C 1
ATOM 741 O O . GLY A 1 91 ? -18.121 18.848 5.295 1.00 51.62 91 GLY A O 1
ATOM 742 N N . SER A 1 92 ? -18.283 16.683 5.830 1.00 45.19 92 SER A N 1
ATOM 743 C CA . SER A 1 92 ? -19.487 16.822 6.672 1.00 45.19 92 SER A CA 1
ATOM 744 C C . SER A 1 92 ? -19.219 17.394 8.074 1.00 45.19 92 SER A C 1
ATOM 746 O O . SER A 1 92 ? -20.072 17.312 8.951 1.00 45.19 92 SER A O 1
ATOM 748 N N . GLY A 1 93 ? -18.061 18.030 8.285 1.00 48.75 93 GLY A N 1
ATOM 749 C CA . GLY A 1 93 ? -17.814 18.912 9.429 1.00 48.75 93 GLY A CA 1
ATOM 750 C C . GLY A 1 93 ? -18.173 20.385 9.185 1.00 48.75 93 GLY A C 1
ATOM 751 O O . GLY A 1 93 ? -18.086 21.170 10.122 1.00 48.75 93 GLY A O 1
ATOM 752 N N . GLY A 1 94 ? -18.547 20.783 7.957 1.00 49.69 94 GLY A N 1
ATOM 753 C CA . GLY A 1 94 ? -18.624 22.204 7.579 1.00 49.69 94 GLY A CA 1
ATOM 754 C C . GLY A 1 94 ? -19.918 22.716 6.942 1.00 49.69 94 GLY A C 1
ATOM 755 O O . GLY A 1 94 ? -19.935 23.875 6.549 1.00 49.69 94 GLY A O 1
ATOM 756 N N . LEU A 1 95 ? -20.983 21.915 6.796 1.00 48.56 95 LEU A N 1
ATOM 757 C CA . LEU A 1 95 ? -22.125 22.308 5.943 1.00 48.56 95 LEU A CA 1
ATOM 758 C C . LEU A 1 95 ? -23.525 22.118 6.551 1.00 48.56 95 LEU A C 1
ATOM 760 O O . LEU A 1 95 ? -24.492 21.933 5.822 1.00 48.56 95 LEU A O 1
ATOM 764 N N . TYR A 1 96 ? -23.646 22.220 7.878 1.00 44.44 96 TYR A N 1
ATOM 765 C CA . TYR A 1 96 ? -24.947 22.346 8.557 1.00 44.44 96 TYR A CA 1
ATOM 766 C C . TYR A 1 96 ? -24.916 23.354 9.715 1.00 44.44 96 TYR A C 1
ATOM 768 O O . TYR A 1 96 ? -25.338 23.049 10.828 1.00 44.44 96 TYR A O 1
ATOM 776 N N . ILE A 1 97 ? -24.438 24.571 9.460 1.00 46.59 97 ILE A N 1
ATOM 777 C CA . ILE A 1 97 ? -24.826 25.721 10.283 1.00 46.59 97 ILE A CA 1
ATOM 778 C C . ILE A 1 97 ? -25.565 26.726 9.398 1.00 46.59 97 ILE A C 1
ATOM 780 O O . ILE A 1 97 ? -25.009 27.247 8.437 1.00 46.59 97 ILE A O 1
ATOM 784 N N . ASN A 1 98 ? -26.855 26.820 9.729 1.00 42.75 98 ASN A N 1
ATOM 785 C CA . ASN A 1 98 ? -27.930 27.719 9.305 1.00 42.75 98 ASN A CA 1
ATOM 786 C C . ASN A 1 98 ? -27.498 29.099 8.791 1.00 42.75 98 ASN A C 1
ATOM 788 O O . ASN A 1 98 ? -26.725 29.764 9.516 1.00 42.75 98 ASN A O 1
#

Foldseek 3Di:
DDDPPQDPVLVVVLVVLQVVLVVCLVVPVPVSLVSLVVSLVSCVVRVNLVSVLSSLQSNLVSCVVVVNNVSSVVSNVVNVVSVVVVVCVVVVVPPPDD

Nearest PDB structures (foldseek):
  5a7d-assembly4_D  TM=8.691E-01  e=3.291E-01  Drosophila melanogaster
  4wnd-assembly1_A  TM=8.331E-01  e=2.955E-01  Homo sapiens
  4a1s-assembly1_B  TM=7.991E-01  e=2.654E-01  Drosophila melanogaster
  5a7d-assembly2_E  TM=8.449E-01  e=5.941E-01  Drosophila melanogaster
  3sf4-assembly3_C  TM=8.135E-01  e=8.199E-01  Homo sapiens

Mean predicted aligned error: 8.3 Å

Sequence (98 aa):
MSQPFFSQKDSVLVNALLDKAYPLETSNPQEALRLYKKAYEKSIKMQFDIGIVKSLQYSGIVHSDLANYDSAIYYYKKALPYSIEANYRRGSGGLYIN

Solvent-accessible surface area (backbone atoms only — not comparable to full-atom values): 5214 Å² total; per-residue (Å²): 135,83,77,80,80,71,53,71,70,60,56,50,56,33,49,53,36,48,63,64,19,58,73,24,42,84,76,39,43,72,57,17,44,53,34,24,51,52,23,25,56,51,16,60,79,59,73,34,37,64,43,32,23,50,23,28,42,52,43,14,48,42,27,42,76,68,70,35,50,71,59,11,51,52,29,41,62,64,19,46,65,37,45,51,53,40,48,50,68,62,54,71,77,74,82,87,80,132

Secondary structure (DSSP, 8-state):
-PPP---HHHHHHHHHHHHHHTTHHHH-HHHHHHHHHHHHHHHHHTT-HHHHHHHHHHHHHHHHHTT-HHHHHHHHHHHHHHHHHHHHHHHTTSS---

pLDDT: mean 79.91, std 17.51, range [35.41, 94.19]

Radius of gyration: 14.84 Å; Cα contacts (8 Å, |Δi|>4): 99; chains: 1; bounding box: 42×35×34 Å